Protein AF-A0A4Q9LR71-F1 (afdb_monomer_lite)

Radius of gyration: 18.8 Å; chains: 1; bounding box: 62×30×50 Å

Sequence (179 aa):
MVLHNSDIDNTVCHMDETYDANFGEWIRNEENARIVGCNLKKYINEYQIADFVVVLKWIVKDWTLRSIIVLVKKMIVDDLYRSSKTEYKRRIQLIKELICTWNPIFICEFILSVTKNFTVSEKVKFITHLLSSIEKQKSTDIIYHLIDKLDPKVKNMIRRTLVDRTNNTKRNKEGCRAL

Organism: NCBI:txid1176355

Foldseek 3Di:
DQDALVNVVVVQVVVCVVPVHDVLCQLLDLVCLQVNLLVLLVCLPPDDLRNVLNVLCSSCPVHDLVSNLNSLLNNAQVCLVVDDPVSNLSSLVSVLSNCLPPQLLSVLVSLCSSCVPPDLVRSLVSLCSNLVPRPPVSNVSNCVNNLVVDDPSSNVSNVVVVVVVVVVVVVVVVVVVPD

pLDDT: mean 89.74, std 13.37, range [37.66, 98.62]

Secondary structure (DSSP, 8-state):
----HHHHHHHHHHHHHHHT--HHHHHT-GGGHHHHHHHHGGGTTTS-HHHHHHHHHHHTTT--HHHHHHHHIIIIITTGGGS-HHHHHHHHHHHHHHHTTS-HHHHHHHHHHHTTT--HHHHHHHHHHHTTTS-HHHHHHHHHHHHTTS-HHHHHHHHHHHHHHHHHHHHHHHHTT--

Structure (mmCIF, N/CA/C/O backbone):
data_AF-A0A4Q9LR71-F1
#
_entry.id   AF-A0A4Q9LR71-F1
#
loop_
_atom_site.group_PDB
_atom_site.id
_atom_site.type_symbol
_atom_site.label_atom_id
_atom_site.label_alt_id
_atom_site.label_comp_id
_atom_site.label_asym_id
_atom_site.label_entity_id
_atom_site.label_seq_id
_atom_site.pdbx_PDB_ins_code
_atom_site.Cartn_x
_atom_site.Cartn_y
_atom_site.Cartn_z
_atom_site.occupancy
_atom_site.B_iso_or_equiv
_atom_site.auth_seq_id
_atom_site.auth_comp_id
_atom_site.auth_asym_id
_atom_site.auth_atom_id
_atom_site.pdbx_PDB_model_num
ATOM 1 N N . MET A 1 1 ? -8.583 7.293 -21.194 1.00 54.69 1 MET A N 1
ATOM 2 C CA . MET A 1 1 ? -7.740 6.159 -21.618 1.00 54.69 1 MET A CA 1
ATOM 3 C C . MET A 1 1 ? -7.449 5.351 -20.367 1.00 54.69 1 MET A C 1
ATOM 5 O O . MET A 1 1 ? -7.153 5.976 -19.360 1.00 54.69 1 MET A O 1
ATOM 9 N N . VAL A 1 2 ? -7.660 4.035 -20.378 1.00 74.56 2 VAL A N 1
ATOM 10 C CA . VAL A 1 2 ? -7.371 3.169 -19.222 1.00 74.56 2 VAL A CA 1
ATOM 11 C C . VAL A 1 2 ? -5.970 2.610 -19.432 1.00 74.56 2 VAL A C 1
ATOM 13 O O . VAL A 1 2 ? -5.719 2.054 -20.494 1.00 74.56 2 VAL A O 1
ATOM 16 N N . LEU A 1 3 ? -5.065 2.799 -18.471 1.00 86.06 3 LEU A N 1
ATOM 17 C CA . LEU A 1 3 ? -3.710 2.251 -18.546 1.00 86.06 3 LEU A CA 1
ATOM 18 C C . LEU A 1 3 ? -3.738 0.729 -18.330 1.00 86.06 3 LEU A C 1
ATOM 20 O O . LEU A 1 3 ? -4.298 0.257 -17.337 1.00 86.06 3 LEU A O 1
ATOM 24 N N . HIS A 1 4 ? -3.109 -0.033 -19.225 1.00 88.56 4 HIS A N 1
ATOM 25 C CA . HIS A 1 4 ? -2.952 -1.483 -19.112 1.00 88.56 4 HIS A CA 1
ATOM 26 C C . HIS A 1 4 ? -1.491 -1.880 -18.848 1.00 88.56 4 HIS A C 1
ATOM 28 O O . HIS A 1 4 ? -0.561 -1.142 -19.159 1.00 88.56 4 HIS A O 1
ATOM 34 N N . ASN A 1 5 ? -1.269 -3.080 -18.295 1.00 89.06 5 ASN A N 1
ATOM 35 C CA . ASN A 1 5 ? 0.087 -3.583 -18.025 1.00 89.06 5 ASN A CA 1
ATOM 36 C C . ASN A 1 5 ? 0.950 -3.666 -19.294 1.00 89.06 5 ASN A C 1
ATOM 38 O O . ASN A 1 5 ? 2.131 -3.356 -19.229 1.00 89.06 5 ASN A O 1
ATOM 42 N N . SER A 1 6 ? 0.353 -4.019 -20.439 1.00 90.44 6 SER A N 1
ATOM 43 C CA . SER A 1 6 ? 1.044 -4.055 -21.734 1.00 90.44 6 SER A CA 1
ATOM 44 C C . SER A 1 6 ? 1.584 -2.691 -22.152 1.00 90.44 6 SER A C 1
ATOM 46 O O . SER A 1 6 ? 2.640 -2.615 -22.768 1.00 90.44 6 SER A O 1
ATOM 48 N N . ASP A 1 7 ? 0.881 -1.612 -21.804 1.00 93.44 7 ASP A N 1
ATOM 49 C CA . ASP A 1 7 ? 1.317 -0.252 -22.125 1.00 93.44 7 ASP A CA 1
ATOM 50 C C . ASP A 1 7 ? 2.565 0.108 -21.309 1.00 93.44 7 ASP A C 1
ATOM 52 O O . ASP A 1 7 ? 3.492 0.737 -21.821 1.00 93.44 7 ASP A O 1
ATOM 56 N N . ILE A 1 8 ? 2.605 -0.339 -20.047 1.00 94.62 8 ILE A N 1
ATOM 57 C CA . ILE A 1 8 ? 3.759 -0.171 -19.159 1.00 94.62 8 ILE A CA 1
ATOM 58 C C . ILE A 1 8 ? 4.938 -0.998 -19.677 1.00 94.62 8 ILE A C 1
ATOM 60 O O . ILE A 1 8 ? 6.017 -0.438 -19.839 1.00 94.62 8 ILE A O 1
ATOM 64 N N . ASP A 1 9 ? 4.726 -2.283 -19.982 1.00 93.31 9 ASP A N 1
ATOM 65 C CA . ASP A 1 9 ? 5.769 -3.173 -20.510 1.00 93.31 9 ASP A CA 1
ATOM 66 C C . ASP A 1 9 ? 6.384 -2.596 -21.793 1.00 93.31 9 ASP A C 1
ATOM 68 O O . ASP A 1 9 ? 7.596 -2.413 -21.859 1.00 93.31 9 ASP A O 1
ATOM 72 N N . ASN A 1 10 ? 5.559 -2.204 -22.770 1.00 95.50 10 ASN A N 1
ATOM 73 C CA . ASN A 1 10 ? 6.038 -1.625 -24.028 1.00 95.50 10 ASN A CA 1
ATOM 74 C C . ASN A 1 10 ? 6.840 -0.333 -23.809 1.00 95.50 10 ASN A C 1
ATOM 76 O O . ASN A 1 10 ? 7.872 -0.128 -24.444 1.00 95.50 10 ASN A O 1
ATOM 80 N N . THR A 1 11 ? 6.379 0.537 -22.904 1.00 95.75 11 THR A N 1
ATOM 81 C CA . THR A 1 11 ? 7.072 1.797 -22.594 1.00 95.75 11 THR A CA 1
ATOM 82 C C . THR A 1 11 ? 8.422 1.536 -21.933 1.00 95.75 11 THR A C 1
ATOM 84 O O . THR A 1 11 ? 9.419 2.148 -22.307 1.00 95.75 11 THR A O 1
ATOM 87 N N . VAL A 1 12 ? 8.467 0.619 -20.965 1.00 94.88 12 VAL A N 1
ATOM 88 C CA . VAL A 1 12 ? 9.694 0.266 -20.245 1.00 94.88 12 VAL A CA 1
ATOM 89 C C . VAL A 1 12 ? 10.693 -0.414 -21.179 1.00 94.88 12 VAL A C 1
ATOM 91 O O . VAL A 1 12 ? 11.847 -0.004 -21.196 1.00 94.88 12 VAL A O 1
ATOM 94 N N . CYS A 1 13 ? 10.254 -1.364 -22.012 1.00 95.19 13 CYS A N 1
ATOM 95 C CA . CYS A 1 13 ? 11.111 -1.991 -23.021 1.00 95.19 13 CYS A CA 1
ATOM 96 C C . CYS A 1 13 ? 11.697 -0.955 -23.985 1.00 95.19 13 CYS A C 1
ATOM 98 O O . CYS A 1 13 ? 12.897 -0.958 -24.233 1.00 95.19 13 CYS A O 1
ATOM 100 N N . HIS A 1 14 ? 10.879 -0.015 -24.464 1.00 96.94 14 HIS A N 1
ATOM 101 C CA . HIS A 1 14 ? 11.365 1.049 -25.338 1.00 96.94 14 HIS A CA 1
ATOM 102 C C . HIS A 1 14 ? 12.403 1.953 -24.649 1.00 96.94 14 HIS A C 1
ATOM 104 O O . HIS A 1 14 ? 13.375 2.370 -25.280 1.00 96.94 14 HIS A O 1
ATOM 110 N N . MET A 1 15 ? 12.225 2.257 -23.358 1.00 96.38 15 MET A N 1
ATOM 111 C CA . MET A 1 15 ? 13.214 3.011 -22.579 1.00 96.38 15 MET A CA 1
ATOM 112 C C . MET A 1 15 ? 14.519 2.229 -22.400 1.00 96.38 15 MET A C 1
ATOM 114 O O . MET A 1 15 ? 15.590 2.804 -22.582 1.00 96.38 15 MET A O 1
ATOM 118 N N . ASP A 1 16 ? 14.428 0.944 -22.065 1.00 96.88 16 ASP A N 1
ATOM 119 C CA . ASP A 1 16 ? 15.583 0.061 -21.890 1.00 96.88 16 ASP A CA 1
ATOM 120 C C . ASP A 1 16 ? 16.408 -0.022 -23.186 1.00 96.88 16 ASP A C 1
ATOM 122 O O . ASP A 1 16 ? 17.618 0.196 -23.157 1.00 96.88 16 ASP A O 1
ATOM 126 N N . GLU A 1 17 ? 15.752 -0.193 -24.340 1.00 96.62 17 GLU A N 1
ATOM 127 C CA . GLU A 1 17 ? 16.395 -0.195 -25.663 1.00 96.62 17 GLU A CA 1
ATOM 128 C C . GLU A 1 17 ? 17.017 1.160 -26.031 1.00 96.62 17 GLU A C 1
ATOM 130 O O . GLU A 1 17 ? 18.128 1.221 -26.554 1.00 96.62 17 GLU A O 1
ATOM 135 N N . THR A 1 18 ? 16.308 2.261 -25.767 1.00 97.50 18 THR A N 1
ATOM 136 C CA . THR A 1 18 ? 16.754 3.610 -26.155 1.00 97.50 18 THR A CA 1
ATOM 137 C C . THR A 1 18 ? 17.995 4.050 -25.382 1.00 97.50 18 THR A C 1
ATOM 139 O O . THR A 1 18 ? 18.835 4.776 -25.918 1.00 97.50 18 THR A O 1
ATOM 142 N N . TYR A 1 19 ? 18.100 3.646 -24.117 1.00 95.62 19 TYR A N 1
ATOM 143 C CA . TYR A 1 19 ? 19.162 4.088 -23.215 1.00 95.62 19 TYR A CA 1
ATOM 144 C C . TYR A 1 19 ? 20.207 3.008 -22.912 1.00 95.62 19 TYR A C 1
ATOM 146 O O . TYR A 1 19 ? 21.093 3.281 -22.103 1.00 95.62 19 TYR A O 1
ATOM 154 N N . ASP A 1 20 ? 20.115 1.832 -23.543 1.00 95.19 20 ASP A N 1
ATOM 155 C CA . ASP A 1 20 ? 20.965 0.662 -23.266 1.00 95.19 20 ASP A CA 1
ATOM 156 C C . ASP A 1 20 ? 21.045 0.373 -21.755 1.00 95.19 20 ASP A C 1
ATOM 158 O O . ASP A 1 20 ? 22.105 0.369 -21.123 1.00 95.19 20 ASP A O 1
ATOM 162 N N . ALA A 1 21 ? 19.867 0.249 -21.141 1.00 95.69 21 ALA A N 1
ATOM 163 C CA . ALA A 1 21 ? 19.685 0.162 -19.697 1.00 95.69 21 ALA A CA 1
ATOM 164 C C . ALA A 1 21 ? 18.706 -0.960 -19.317 1.00 95.69 21 ALA A C 1
ATOM 166 O O . ALA A 1 21 ? 18.043 -1.538 -20.166 1.00 95.69 21 ALA A O 1
ATOM 167 N N . ASN A 1 22 ? 18.600 -1.243 -18.014 1.00 94.81 22 ASN A N 1
ATOM 168 C CA . ASN A 1 22 ? 17.707 -2.269 -17.457 1.00 94.81 22 ASN A CA 1
ATOM 169 C C . ASN A 1 22 ? 16.749 -1.664 -16.414 1.00 94.81 22 ASN A C 1
ATOM 171 O O . ASN A 1 22 ? 16.671 -2.132 -15.273 1.00 94.81 22 ASN A O 1
ATOM 175 N N . PHE A 1 23 ? 16.054 -0.573 -16.749 1.00 94.62 23 PHE A N 1
ATOM 176 C CA . PHE A 1 23 ? 15.116 0.097 -15.846 1.00 94.62 23 PHE A CA 1
ATOM 177 C C . PHE A 1 23 ? 13.984 -0.831 -15.410 1.00 94.62 23 PHE A C 1
ATOM 179 O O . PHE A 1 23 ? 13.603 -0.794 -14.236 1.00 94.62 23 PHE A O 1
ATOM 186 N N . GLY A 1 24 ? 13.459 -1.664 -16.315 1.00 93.88 24 GLY A N 1
ATOM 187 C CA . GLY A 1 24 ? 12.368 -2.584 -15.999 1.00 93.88 24 GLY A CA 1
ATOM 188 C C . GLY A 1 24 ? 12.735 -3.583 -14.909 1.00 93.88 24 GLY A C 1
ATOM 189 O O . GLY A 1 24 ? 12.030 -3.699 -13.903 1.00 93.88 24 GLY A O 1
ATOM 190 N N . GLU A 1 25 ? 13.875 -4.251 -15.072 1.00 94.94 25 GLU A N 1
ATOM 191 C CA . GLU A 1 25 ? 14.415 -5.176 -14.075 1.00 94.94 25 GLU A CA 1
ATOM 192 C C . GLU A 1 25 ? 14.769 -4.445 -12.776 1.00 94.94 25 GLU A C 1
ATOM 194 O O 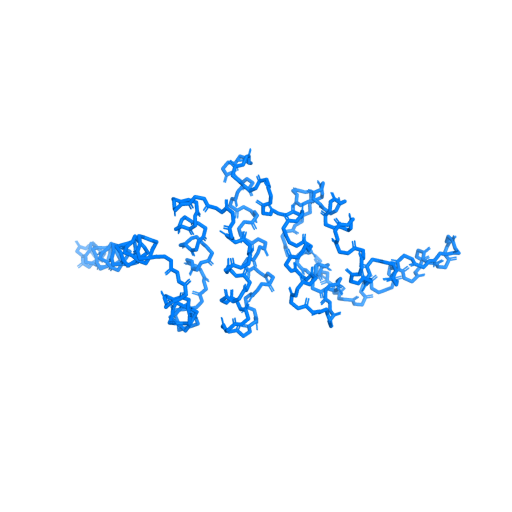. GLU A 1 25 ? 14.414 -4.891 -11.683 1.00 94.94 25 GLU A O 1
ATOM 199 N N . TRP A 1 26 ? 15.398 -3.272 -12.881 1.00 96.69 26 TRP A N 1
ATOM 200 C CA . TRP A 1 26 ? 15.832 -2.509 -11.717 1.00 96.69 26 TRP A CA 1
ATOM 201 C C . TRP A 1 26 ? 14.659 -2.030 -10.850 1.00 96.69 26 TRP A C 1
ATOM 203 O O . TRP A 1 26 ? 14.705 -2.173 -9.625 1.00 96.69 26 TRP A O 1
ATOM 213 N N . ILE A 1 27 ? 13.592 -1.494 -11.456 1.00 96.69 27 ILE A N 1
ATOM 214 C CA . ILE A 1 27 ? 12.396 -1.023 -10.735 1.00 96.69 27 ILE A CA 1
ATOM 215 C C . ILE A 1 27 ? 11.636 -2.195 -10.103 1.00 96.69 27 ILE A C 1
ATOM 217 O O . ILE A 1 27 ? 11.061 -2.036 -9.023 1.00 96.69 27 ILE A O 1
ATOM 221 N N . ARG A 1 28 ? 11.640 -3.366 -10.753 1.00 96.62 28 ARG A N 1
ATOM 222 C CA . ARG A 1 28 ? 10.962 -4.582 -10.279 1.00 96.62 28 ARG A CA 1
ATOM 223 C C . ARG A 1 28 ? 11.828 -5.465 -9.377 1.00 96.62 28 ARG A C 1
ATOM 225 O O . ARG A 1 28 ? 11.355 -6.510 -8.938 1.00 96.62 28 ARG A O 1
ATOM 232 N N . ASN A 1 29 ? 13.042 -5.048 -9.032 1.00 97.69 29 ASN A N 1
ATOM 233 C CA . ASN A 1 29 ? 13.862 -5.738 -8.044 1.00 97.69 29 ASN A CA 1
ATOM 234 C C . ASN A 1 29 ? 13.437 -5.346 -6.612 1.00 97.69 29 ASN A C 1
ATOM 236 O O . ASN A 1 29 ? 13.493 -4.177 -6.220 1.00 97.69 29 ASN A O 1
ATOM 240 N N . GLU A 1 30 ? 13.042 -6.338 -5.808 1.00 98.19 30 GLU A N 1
ATOM 241 C CA . GLU A 1 30 ? 12.622 -6.162 -4.411 1.00 98.19 30 GLU A CA 1
ATOM 242 C C . GLU A 1 30 ? 13.677 -5.483 -3.523 1.00 98.19 30 GLU A C 1
ATOM 244 O O . GLU A 1 30 ? 13.324 -4.729 -2.611 1.00 98.19 30 GLU A O 1
ATOM 249 N N . GLU A 1 31 ? 14.968 -5.691 -3.791 1.00 98.00 31 GLU A N 1
ATOM 250 C CA . GLU A 1 31 ? 16.063 -5.058 -3.045 1.00 98.00 31 GLU A CA 1
ATOM 251 C C . GLU A 1 31 ? 16.034 -3.529 -3.189 1.00 98.00 31 GLU A C 1
ATOM 253 O O . GLU A 1 31 ? 16.383 -2.788 -2.262 1.00 98.00 31 GLU A O 1
ATOM 258 N N . ASN A 1 32 ? 15.499 -3.042 -4.312 1.00 98.25 32 ASN 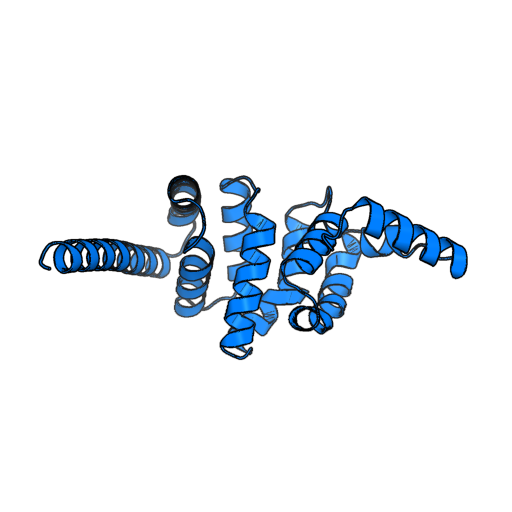A N 1
ATOM 259 C CA . ASN A 1 32 ? 15.361 -1.623 -4.611 1.00 98.25 32 ASN A CA 1
ATOM 260 C C . ASN A 1 32 ? 14.073 -1.005 -4.049 1.00 98.25 32 ASN A C 1
ATOM 262 O O . ASN A 1 32 ? 13.909 0.217 -4.125 1.00 98.25 32 ASN A O 1
ATOM 266 N N . ALA A 1 33 ? 13.180 -1.783 -3.418 1.00 98.38 33 ALA A N 1
ATOM 267 C CA . ALA A 1 33 ? 11.862 -1.333 -2.950 1.00 98.38 33 ALA A CA 1
ATOM 268 C C . ALA A 1 33 ? 11.906 -0.029 -2.136 1.00 98.38 33 ALA A C 1
ATOM 270 O O . ALA A 1 33 ? 11.043 0.842 -2.272 1.00 98.38 33 ALA A O 1
ATOM 271 N N . ARG A 1 34 ? 12.935 0.143 -1.295 1.00 98.12 34 ARG A N 1
ATOM 272 C CA . ARG A 1 34 ? 13.122 1.371 -0.508 1.00 98.12 34 ARG A CA 1
ATOM 273 C C . ARG A 1 34 ? 13.403 2.587 -1.392 1.00 98.12 34 ARG A C 1
ATOM 275 O O . ARG A 1 34 ? 12.809 3.639 -1.161 1.00 98.12 34 ARG A O 1
ATOM 282 N N . ILE A 1 35 ? 14.322 2.460 -2.348 1.00 98.12 35 ILE A N 1
ATOM 283 C CA . ILE A 1 35 ? 14.745 3.554 -3.233 1.00 98.12 35 ILE A CA 1
ATOM 284 C C . ILE A 1 35 ? 13.603 3.906 -4.187 1.00 98.12 35 ILE A C 1
ATOM 286 O O . ILE A 1 35 ? 13.234 5.077 -4.296 1.00 98.12 35 ILE A O 1
ATOM 290 N N . VAL A 1 36 ? 12.982 2.888 -4.790 1.00 98.06 36 VAL A N 1
ATOM 291 C CA . VAL A 1 36 ? 11.799 3.035 -5.645 1.00 98.06 36 VAL A CA 1
ATOM 292 C C . VAL A 1 36 ? 10.690 3.768 -4.887 1.00 98.06 36 VAL A C 1
ATOM 294 O O . VAL A 1 36 ? 10.179 4.774 -5.373 1.00 98.06 36 VAL A O 1
ATOM 297 N N . GLY A 1 37 ? 10.385 3.364 -3.649 1.00 98.00 37 GLY A N 1
ATOM 298 C CA . GLY A 1 37 ? 9.356 4.016 -2.833 1.00 98.00 37 GLY A CA 1
ATOM 299 C C . GLY A 1 37 ? 9.645 5.491 -2.543 1.00 98.00 37 GLY A C 1
ATOM 300 O O . GLY A 1 37 ? 8.745 6.327 -2.645 1.00 98.00 37 GLY A O 1
ATOM 301 N N . CYS A 1 38 ? 10.898 5.837 -2.231 1.00 97.56 38 CYS A N 1
ATOM 302 C CA . CYS A 1 38 ? 11.313 7.228 -2.026 1.00 97.56 38 CYS A CA 1
ATOM 303 C C . CYS A 1 38 ? 11.149 8.086 -3.291 1.00 97.56 38 CYS A C 1
ATOM 305 O O . CYS A 1 38 ? 10.752 9.248 -3.189 1.00 97.56 38 CYS A O 1
ATOM 307 N N . ASN A 1 39 ? 11.446 7.531 -4.468 1.00 96.62 39 ASN A N 1
ATOM 308 C CA . ASN A 1 39 ? 11.312 8.246 -5.736 1.00 96.62 39 ASN A CA 1
ATOM 309 C C . ASN A 1 39 ? 9.844 8.385 -6.158 1.00 96.62 39 ASN A C 1
ATOM 311 O O . ASN A 1 39 ? 9.404 9.495 -6.458 1.00 96.62 39 ASN A O 1
ATOM 315 N N . LEU A 1 40 ? 9.059 7.305 -6.076 1.00 96.88 40 LEU A N 1
ATOM 316 C CA . LEU A 1 40 ? 7.632 7.304 -6.417 1.00 96.88 40 LEU A CA 1
ATOM 317 C C . LEU A 1 40 ? 6.803 8.260 -5.557 1.00 96.88 40 LEU A C 1
ATOM 319 O O . LEU A 1 40 ? 5.802 8.802 -6.025 1.00 96.88 40 LEU A O 1
ATOM 323 N N . LYS A 1 41 ? 7.230 8.513 -4.314 1.00 95.50 41 LYS A N 1
ATOM 324 C CA . LYS A 1 41 ? 6.567 9.447 -3.395 1.00 95.50 41 LYS A CA 1
ATOM 325 C C . LYS A 1 41 ? 6.291 10.820 -4.018 1.00 95.50 41 LYS A C 1
ATOM 327 O O . LYS A 1 41 ? 5.256 11.412 -3.715 1.00 95.50 41 LYS A O 1
ATOM 332 N N . LYS A 1 42 ? 7.201 11.321 -4.860 1.00 94.56 42 LYS A N 1
ATOM 333 C CA . LYS A 1 42 ? 7.095 12.645 -5.497 1.00 94.56 42 LYS A CA 1
ATOM 334 C C . LYS A 1 42 ? 5.871 12.729 -6.418 1.00 94.56 42 LYS A C 1
ATOM 336 O O . LYS A 1 42 ? 5.185 13.738 -6.431 1.00 94.56 42 LYS A O 1
ATOM 341 N N . TYR A 1 43 ? 5.528 11.613 -7.053 1.00 94.44 43 TYR A N 1
ATOM 342 C CA . TYR A 1 43 ? 4.526 11.526 -8.111 1.00 94.44 43 TYR A CA 1
ATOM 343 C C . TYR A 1 43 ? 3.118 11.144 -7.626 1.00 94.44 43 TYR A C 1
ATOM 345 O O . TYR A 1 43 ? 2.153 11.233 -8.381 1.00 94.44 43 TYR A O 1
ATOM 353 N N . ILE A 1 44 ? 2.952 10.746 -6.358 1.00 92.38 44 ILE A N 1
ATOM 354 C CA . ILE A 1 44 ? 1.669 10.278 -5.786 1.00 92.38 44 ILE A CA 1
ATOM 355 C C . ILE A 1 44 ? 0.501 11.234 -6.067 1.00 92.38 44 ILE A C 1
ATOM 357 O O . ILE A 1 44 ? -0.645 10.804 -6.250 1.00 92.38 44 ILE A O 1
ATOM 361 N N . ASN A 1 45 ? 0.779 12.536 -6.034 1.00 90.69 45 ASN A N 1
ATOM 362 C CA . ASN A 1 45 ? -0.215 13.591 -6.190 1.00 90.69 45 ASN A CA 1
ATOM 363 C C . ASN A 1 45 ? -0.353 14.088 -7.638 1.00 90.69 45 ASN A C 1
ATOM 365 O O . ASN A 1 45 ? -1.298 14.818 -7.914 1.00 90.69 45 ASN A O 1
ATOM 369 N N . GLU A 1 46 ? 0.550 13.692 -8.535 1.00 92.94 46 GLU A N 1
ATOM 370 C CA . GLU A 1 46 ? 0.633 14.214 -9.906 1.00 92.94 46 GLU A CA 1
ATOM 371 C C . GLU A 1 46 ? -0.224 13.411 -10.894 1.00 92.94 46 GLU A C 1
ATOM 373 O O . GLU A 1 46 ? -0.770 13.970 -11.840 1.00 92.94 46 GLU A O 1
ATOM 378 N N . TYR A 1 47 ? -0.401 12.111 -10.648 1.00 93.19 47 TYR A N 1
ATOM 379 C CA . TYR A 1 47 ? -1.113 11.204 -11.556 1.00 93.19 47 TYR A CA 1
ATOM 380 C C . TYR A 1 47 ? -2.534 10.892 -11.084 1.00 93.19 47 TYR A C 1
ATOM 382 O O . TYR A 1 47 ? -2.916 11.200 -9.956 1.00 93.19 47 TYR A O 1
ATOM 390 N N . GLN A 1 48 ? -3.360 10.246 -11.906 1.00 94.56 48 GLN A N 1
ATOM 391 C CA . GLN A 1 48 ? -4.644 9.724 -11.430 1.00 94.56 48 GLN A CA 1
ATOM 392 C C . GLN A 1 48 ? -4.433 8.504 -10.521 1.00 94.56 48 GLN A C 1
ATOM 394 O O . GLN A 1 48 ? -3.481 7.747 -10.685 1.00 94.56 48 GLN A O 1
ATOM 399 N N . ILE A 1 49 ? -5.320 8.312 -9.534 1.00 94.31 49 ILE A N 1
ATOM 400 C CA . ILE A 1 49 ? -5.209 7.190 -8.579 1.00 94.31 49 ILE A CA 1
ATOM 401 C C . ILE A 1 49 ? -5.246 5.850 -9.319 1.00 94.31 49 ILE A C 1
ATOM 403 O O . ILE A 1 49 ? -4.460 4.969 -8.993 1.00 94.31 49 ILE A O 1
ATOM 407 N N . ALA A 1 50 ? -6.139 5.710 -10.302 1.00 94.00 50 ALA A N 1
ATOM 408 C CA . ALA A 1 50 ? -6.308 4.475 -11.061 1.00 94.00 50 ALA A CA 1
ATOM 409 C C . ALA A 1 50 ? -5.012 4.075 -11.784 1.00 94.00 50 ALA A C 1
ATOM 411 O O . ALA A 1 50 ? -4.505 2.983 -11.542 1.00 94.00 50 ALA A O 1
ATOM 412 N N . ASP A 1 51 ? -4.430 4.986 -12.567 1.00 94.75 51 ASP A N 1
ATOM 413 C CA . ASP A 1 51 ? -3.186 4.733 -13.306 1.00 94.75 51 ASP A CA 1
ATOM 414 C C . ASP A 1 51 ? -2.025 4.424 -12.359 1.00 94.75 51 ASP A C 1
ATOM 416 O O . ASP A 1 51 ? -1.295 3.452 -12.549 1.00 94.75 51 ASP A O 1
ATOM 420 N N . PHE A 1 52 ? -1.900 5.191 -11.270 1.00 95.88 52 PHE A N 1
ATOM 421 C CA . PHE A 1 52 ? -0.851 4.962 -10.279 1.00 95.88 52 PHE A CA 1
ATOM 422 C C . PHE A 1 52 ? -0.981 3.579 -9.626 1.00 95.88 52 PHE A C 1
ATOM 424 O O . PHE A 1 52 ? 0.019 2.915 -9.376 1.00 95.88 52 PHE A O 1
ATOM 431 N N . VAL A 1 53 ? -2.205 3.107 -9.368 1.00 95.75 53 VAL A N 1
ATOM 432 C CA . VAL A 1 53 ? -2.447 1.762 -8.824 1.00 95.75 53 VAL A CA 1
ATOM 433 C C . VAL A 1 53 ? -2.077 0.676 -9.828 1.00 95.75 53 VAL A C 1
ATOM 435 O O . VAL A 1 53 ? -1.524 -0.340 -9.409 1.00 95.75 53 VAL A O 1
ATOM 438 N N . VAL A 1 54 ? -2.353 0.867 -11.122 1.00 95.75 54 VAL A N 1
ATOM 439 C CA . VAL A 1 54 ? -1.933 -0.078 -12.171 1.00 95.75 54 VAL A CA 1
ATOM 440 C C . VAL A 1 54 ? -0.408 -0.175 -12.202 1.00 95.75 54 VAL A C 1
ATOM 442 O O . VAL A 1 54 ? 0.123 -1.279 -12.100 1.00 95.75 54 VAL A O 1
ATOM 445 N N . VAL A 1 55 ? 0.295 0.963 -12.204 1.00 96.06 55 VAL A N 1
ATOM 446 C CA . VAL A 1 55 ? 1.765 1.000 -12.133 1.00 96.06 55 VAL A CA 1
ATOM 447 C C . VAL A 1 55 ? 2.277 0.315 -10.869 1.00 96.06 55 VAL A C 1
ATOM 449 O O . VAL A 1 55 ? 3.159 -0.533 -10.947 1.00 96.06 55 VAL A O 1
ATOM 452 N N . LEU A 1 56 ? 1.702 0.600 -9.697 1.00 97.00 56 LEU A N 1
ATOM 453 C CA . LEU A 1 56 ? 2.116 -0.065 -8.460 1.00 97.00 56 LEU A CA 1
ATOM 454 C C . LEU A 1 56 ? 1.920 -1.579 -8.516 1.00 97.00 56 LEU A C 1
ATOM 456 O O . LEU A 1 56 ? 2.804 -2.307 -8.075 1.00 97.00 56 LEU A O 1
ATOM 460 N N . LYS A 1 57 ? 0.788 -2.051 -9.051 1.00 96.25 57 LYS A N 1
ATOM 461 C CA . LYS A 1 57 ? 0.510 -3.484 -9.222 1.00 96.25 57 LYS A CA 1
ATOM 462 C C . LYS A 1 57 ? 1.476 -4.136 -10.207 1.00 96.25 57 LYS A C 1
ATOM 464 O O . LYS A 1 57 ? 1.845 -5.284 -9.986 1.00 96.25 57 LYS A O 1
ATOM 469 N N . TRP A 1 58 ? 1.896 -3.415 -11.244 1.00 96.75 58 TRP A N 1
ATOM 470 C CA . TRP A 1 58 ? 2.926 -3.866 -12.175 1.00 96.75 58 TRP A CA 1
ATOM 471 C C . TRP A 1 58 ? 4.298 -3.982 -11.493 1.00 96.75 58 TRP A C 1
ATOM 473 O O . TRP A 1 58 ? 4.927 -5.036 -11.574 1.00 96.75 58 TRP A O 1
ATOM 483 N N . ILE A 1 59 ? 4.716 -2.956 -10.737 1.00 97.50 59 ILE A N 1
ATOM 484 C CA . ILE A 1 59 ? 6.001 -2.942 -10.013 1.00 97.50 59 ILE A CA 1
ATOM 485 C C . ILE A 1 59 ? 6.087 -4.121 -9.045 1.00 97.50 59 ILE A C 1
ATOM 487 O O . ILE A 1 59 ? 7.057 -4.871 -9.068 1.00 97.50 59 ILE A O 1
ATOM 491 N N . VAL A 1 60 ? 5.061 -4.291 -8.207 1.00 97.25 60 VAL A N 1
ATOM 492 C CA . VAL A 1 60 ? 5.069 -5.286 -7.124 1.00 97.25 60 VAL A CA 1
ATOM 493 C C . VAL A 1 60 ? 4.587 -6.669 -7.549 1.00 97.25 60 VAL A C 1
ATOM 495 O O . VAL A 1 60 ? 4.326 -7.522 -6.697 1.00 97.25 60 VAL A O 1
ATOM 498 N N . LYS A 1 61 ? 4.398 -6.897 -8.850 1.00 95.06 61 LYS A N 1
ATOM 499 C CA . LYS A 1 61 ? 3.963 -8.197 -9.351 1.00 95.06 61 LYS A CA 1
ATOM 500 C C . LYS A 1 61 ? 4.996 -9.254 -8.951 1.00 95.06 61 LYS A C 1
ATOM 502 O O . LYS A 1 61 ? 6.178 -9.097 -9.243 1.00 95.06 61 LYS A O 1
ATOM 507 N N . ASP A 1 62 ? 4.507 -10.305 -8.293 1.00 95.69 62 ASP A N 1
ATOM 508 C CA . ASP A 1 62 ? 5.277 -11.428 -7.741 1.00 95.69 62 ASP A CA 1
ATOM 509 C C . ASP A 1 62 ? 6.197 -11.072 -6.557 1.00 95.69 62 ASP A C 1
ATOM 511 O O . ASP A 1 62 ? 6.950 -11.922 -6.088 1.00 95.69 62 ASP A O 1
ATOM 515 N N . TRP A 1 63 ? 6.092 -9.853 -6.011 1.00 97.94 63 TRP A N 1
ATOM 516 C CA . TRP A 1 63 ? 6.880 -9.455 -4.846 1.00 97.94 63 TRP A CA 1
ATOM 517 C C . TRP A 1 63 ? 6.407 -10.109 -3.548 1.00 97.94 63 TRP A C 1
ATOM 519 O O . TRP A 1 63 ? 5.210 -10.298 -3.303 1.00 97.94 63 TRP A O 1
ATOM 529 N N . THR A 1 64 ? 7.345 -10.330 -2.628 1.00 98.12 64 THR A N 1
ATOM 530 C CA . THR A 1 64 ? 7.015 -10.691 -1.250 1.00 98.12 64 THR A CA 1
ATOM 531 C C . THR A 1 64 ? 6.259 -9.566 -0.538 1.00 98.12 64 THR A C 1
ATOM 533 O O . THR A 1 64 ? 6.540 -8.373 -0.697 1.00 98.12 64 THR A O 1
ATOM 536 N N . LEU A 1 65 ? 5.344 -9.935 0.366 1.00 97.94 65 LEU A N 1
ATOM 537 C CA . LEU A 1 65 ? 4.620 -8.965 1.197 1.00 97.94 65 LEU A CA 1
ATOM 538 C C . LEU A 1 65 ? 5.572 -8.032 1.968 1.00 97.94 65 LEU A C 1
ATOM 540 O O . LEU A 1 65 ? 5.274 -6.851 2.150 1.00 97.94 65 LEU A O 1
ATOM 544 N N . ARG A 1 66 ? 6.734 -8.546 2.396 1.00 98.06 66 ARG A N 1
ATOM 545 C CA . ARG A 1 66 ? 7.768 -7.774 3.096 1.00 98.06 66 ARG A CA 1
ATOM 546 C C . ARG A 1 66 ? 8.244 -6.590 2.254 1.00 98.06 66 ARG A C 1
ATOM 548 O O . ARG A 1 66 ? 8.287 -5.472 2.768 1.00 98.06 66 ARG A O 1
ATOM 555 N N . SER A 1 67 ? 8.563 -6.815 0.986 1.00 98.62 67 SER A N 1
ATOM 556 C CA . SER A 1 67 ? 9.062 -5.767 0.091 1.00 98.62 67 SER A CA 1
ATOM 557 C C . SER A 1 67 ? 7.966 -4.783 -0.296 1.00 98.62 67 SER A C 1
ATOM 559 O O . SER A 1 67 ? 8.203 -3.573 -0.304 1.00 98.62 67 SER A O 1
ATOM 561 N N . ILE A 1 68 ? 6.725 -5.255 -0.460 1.00 98.56 68 ILE A N 1
ATOM 562 C CA . ILE A 1 68 ? 5.571 -4.367 -0.662 1.00 98.56 68 ILE A CA 1
ATOM 563 C C . ILE A 1 68 ? 5.357 -3.451 0.552 1.00 98.56 68 ILE A C 1
ATOM 565 O O . ILE A 1 68 ? 5.123 -2.252 0.396 1.00 98.56 68 ILE A O 1
ATOM 569 N N . ILE A 1 69 ? 5.489 -3.975 1.776 1.00 98.50 69 ILE A N 1
ATOM 570 C CA . ILE A 1 69 ? 5.438 -3.164 3.002 1.00 98.50 69 ILE A CA 1
ATOM 571 C C . ILE A 1 69 ? 6.541 -2.099 2.987 1.00 98.50 69 ILE A C 1
ATOM 573 O O . ILE A 1 69 ? 6.262 -0.944 3.309 1.00 98.50 69 ILE A O 1
ATOM 577 N N . VAL A 1 70 ? 7.779 -2.449 2.620 1.00 98.56 70 VAL A N 1
ATOM 578 C CA . VAL A 1 70 ? 8.894 -1.485 2.545 1.00 98.56 70 VAL A CA 1
ATOM 579 C C . VAL A 1 70 ? 8.589 -0.373 1.541 1.00 98.56 70 VAL A C 1
ATOM 581 O O . VAL A 1 70 ? 8.698 0.805 1.899 1.00 98.56 70 VAL A O 1
ATOM 584 N N . LEU A 1 71 ? 8.150 -0.740 0.335 1.00 98.62 71 LEU A N 1
ATOM 585 C CA . LEU A 1 71 ? 7.771 0.193 -0.723 1.00 98.62 71 LEU A CA 1
ATOM 586 C C . LEU A 1 71 ? 6.684 1.158 -0.239 1.00 98.62 71 LEU A C 1
ATOM 588 O O . LEU A 1 71 ? 6.879 2.374 -0.235 1.00 98.62 71 LEU A O 1
ATOM 592 N N . VAL A 1 72 ? 5.553 0.623 0.234 1.00 98.19 72 VAL A N 1
ATOM 593 C CA . VAL A 1 72 ? 4.403 1.433 0.656 1.00 98.19 72 VAL A CA 1
ATOM 594 C C . VAL A 1 72 ? 4.746 2.299 1.866 1.00 98.19 72 VAL A C 1
ATOM 596 O O . VAL A 1 72 ? 4.268 3.433 1.955 1.00 98.19 72 VAL A O 1
ATOM 599 N N . LYS A 1 73 ? 5.610 1.830 2.777 1.00 97.94 73 LYS A N 1
ATOM 600 C CA . LYS A 1 73 ? 6.050 2.653 3.908 1.00 97.94 73 LYS A CA 1
ATOM 601 C C . LYS A 1 73 ? 6.798 3.894 3.454 1.00 97.94 73 LYS A C 1
ATOM 603 O O . LYS A 1 73 ? 6.430 4.998 3.850 1.00 97.94 73 LYS A O 1
ATOM 608 N N . LYS A 1 74 ? 7.790 3.710 2.584 1.00 97.75 74 LYS A N 1
ATOM 609 C CA . LYS A 1 74 ? 8.632 4.801 2.078 1.00 97.75 74 LYS A CA 1
ATOM 610 C C . LYS A 1 74 ? 7.880 5.749 1.160 1.00 97.75 74 LYS A C 1
ATOM 612 O O . LYS A 1 74 ? 8.116 6.952 1.190 1.00 97.75 74 LYS A O 1
ATOM 617 N N . MET A 1 75 ? 6.954 5.202 0.388 1.00 97.31 75 MET A N 1
ATOM 618 C CA . MET A 1 75 ? 6.153 5.960 -0.556 1.00 97.31 75 MET A CA 1
ATOM 619 C C . MET A 1 75 ? 5.032 6.745 0.139 1.00 97.31 75 MET A C 1
ATOM 621 O O . MET A 1 75 ? 4.863 7.936 -0.106 1.00 97.31 75 MET A O 1
ATOM 625 N N . ILE A 1 76 ? 4.265 6.101 1.025 1.00 96.50 76 ILE A N 1
ATOM 626 C CA . ILE A 1 76 ? 3.005 6.649 1.548 1.00 96.50 76 ILE A CA 1
ATOM 627 C C . ILE A 1 76 ? 3.032 6.874 3.062 1.00 96.50 76 ILE A C 1
ATOM 629 O O . ILE A 1 76 ? 2.670 7.964 3.516 1.00 96.50 76 ILE A O 1
ATOM 633 N N . VAL A 1 77 ? 3.375 5.837 3.834 1.00 96.94 77 VAL A N 1
ATOM 634 C CA . VAL A 1 77 ? 3.045 5.742 5.271 1.00 96.94 77 VAL A CA 1
ATOM 635 C C . VAL A 1 77 ? 3.898 6.671 6.129 1.00 96.94 77 VAL A C 1
ATOM 637 O O . VAL A 1 77 ? 3.349 7.313 7.021 1.00 96.94 77 VAL A O 1
ATOM 640 N N . ASP A 1 78 ? 5.202 6.770 5.852 1.00 95.38 78 ASP A N 1
ATOM 641 C CA . ASP A 1 78 ? 6.160 7.503 6.694 1.00 95.38 78 ASP A CA 1
ATOM 642 C C . ASP A 1 78 ? 5.782 8.993 6.864 1.00 95.38 78 ASP A C 1
ATOM 644 O O . ASP A 1 78 ? 6.028 9.576 7.918 1.00 95.38 78 ASP A O 1
ATOM 648 N N . ASP A 1 79 ? 5.105 9.590 5.875 1.00 92.81 79 ASP A N 1
ATOM 649 C CA . ASP A 1 79 ? 4.659 10.995 5.906 1.00 92.81 79 ASP A CA 1
ATOM 650 C C . ASP A 1 79 ? 3.137 11.163 5.928 1.00 92.81 79 ASP A C 1
ATOM 652 O O . ASP A 1 79 ? 2.621 12.271 5.769 1.00 92.81 79 ASP A O 1
ATOM 656 N N . LEU A 1 80 ? 2.393 10.074 6.126 1.00 95.69 80 LEU A N 1
ATOM 657 C CA . LEU A 1 80 ? 0.938 10.073 6.004 1.00 95.69 80 LEU A CA 1
ATOM 658 C C . LEU A 1 80 ? 0.279 11.129 6.906 1.00 95.69 80 LEU A C 1
ATOM 660 O O . LEU A 1 80 ? -0.588 11.872 6.449 1.00 95.69 80 LEU A O 1
ATOM 664 N N . TYR A 1 81 ? 0.710 11.234 8.164 1.00 94.75 81 TYR A N 1
ATOM 665 C CA . TYR A 1 81 ? 0.144 12.173 9.143 1.00 94.75 81 TYR A CA 1
ATOM 666 C C . TYR A 1 81 ? 0.736 13.584 9.100 1.00 94.75 81 TYR A C 1
ATOM 668 O O . TYR A 1 81 ? 0.203 14.478 9.751 1.00 94.75 81 TYR A O 1
ATOM 676 N N . ARG A 1 82 ? 1.790 13.798 8.305 1.00 92.75 82 ARG A N 1
ATOM 677 C CA . ARG A 1 82 ? 2.358 15.127 8.025 1.00 92.75 82 ARG A CA 1
ATOM 678 C C . ARG A 1 82 ? 1.729 15.785 6.794 1.00 92.75 82 ARG A C 1
ATOM 680 O O . ARG A 1 82 ? 1.952 16.965 6.556 1.00 92.75 82 ARG A O 1
ATOM 687 N N . SER A 1 83 ? 0.965 15.021 6.014 1.00 91.88 83 SER A N 1
ATOM 688 C CA . SER A 1 83 ? 0.304 15.493 4.797 1.00 91.88 83 SER A CA 1
ATOM 689 C C . SER A 1 83 ? -0.967 16.299 5.082 1.00 91.88 83 SER A C 1
ATOM 691 O O . SER A 1 83 ? -1.587 16.181 6.145 1.00 91.88 83 SER A O 1
ATOM 693 N N . SER A 1 84 ? -1.384 17.108 4.109 1.00 95.19 84 SER A N 1
ATOM 694 C CA . SER A 1 84 ? -2.661 17.821 4.172 1.00 95.19 84 SER A CA 1
ATOM 695 C C . SER A 1 84 ? -3.851 16.848 4.218 1.00 95.19 84 SER A C 1
ATOM 697 O O . SER A 1 84 ? -3.760 15.669 3.872 1.00 95.19 84 SER A O 1
ATOM 699 N N . LYS A 1 85 ? -5.033 17.330 4.623 1.00 94.62 85 LYS A N 1
ATOM 700 C CA . LYS A 1 85 ? -6.242 16.488 4.729 1.00 94.62 85 LYS A CA 1
ATOM 701 C C . LYS A 1 85 ? -6.638 15.840 3.394 1.00 94.62 85 LYS A C 1
ATOM 703 O O . LYS A 1 85 ? -7.158 14.722 3.393 1.00 94.62 85 LYS A O 1
ATOM 708 N N . THR A 1 86 ? -6.447 16.542 2.280 1.00 94.31 86 THR A N 1
ATOM 709 C CA . THR A 1 86 ? -6.740 16.057 0.922 1.00 94.31 86 THR A CA 1
ATOM 710 C C . THR A 1 86 ? -5.753 14.971 0.508 1.00 94.31 86 THR A C 1
ATOM 712 O O . THR A 1 86 ? -6.175 13.887 0.103 1.00 94.31 86 THR A O 1
ATOM 715 N N . GLU A 1 87 ? -4.457 15.206 0.709 1.00 94.81 87 GLU A N 1
ATOM 716 C CA . GLU A 1 87 ? -3.402 14.226 0.439 1.00 94.81 87 GLU A CA 1
ATOM 717 C C . GLU A 1 87 ? -3.546 12.974 1.301 1.00 94.81 87 GLU A C 1
ATOM 719 O O . GLU A 1 87 ? -3.439 11.865 0.786 1.00 94.81 87 GLU A O 1
ATOM 724 N N . TYR A 1 88 ? -3.869 13.126 2.587 1.00 95.69 88 TYR A N 1
ATOM 725 C CA . TYR A 1 88 ? -4.138 12.001 3.477 1.00 95.69 88 TYR A CA 1
ATOM 726 C C . TYR A 1 88 ? -5.242 11.098 2.913 1.00 95.69 88 TYR A C 1
ATOM 728 O O . TYR A 1 88 ? -5.071 9.883 2.820 1.00 95.69 88 TYR A O 1
ATOM 736 N N . LYS A 1 89 ? -6.378 11.680 2.498 1.00 95.06 89 LYS A N 1
ATOM 737 C CA . LYS A 1 89 ? -7.494 10.914 1.916 1.00 95.06 89 LYS A CA 1
ATOM 738 C C . LYS A 1 89 ? -7.067 10.186 0.644 1.00 95.06 89 LYS A C 1
ATOM 740 O O . LYS A 1 89 ? -7.365 9.004 0.497 1.00 95.06 89 LYS A O 1
ATOM 745 N N . ARG A 1 90 ? -6.346 10.878 -0.239 1.00 95.19 90 ARG A N 1
ATOM 746 C CA . ARG A 1 90 ? -5.825 10.322 -1.491 1.00 95.19 90 ARG A CA 1
ATOM 747 C C . ARG A 1 90 ? -4.863 9.157 -1.246 1.00 95.19 90 ARG A C 1
ATOM 749 O O . ARG A 1 90 ? -5.003 8.104 -1.857 1.00 95.19 90 ARG A O 1
ATOM 756 N N . ARG A 1 91 ? -3.933 9.313 -0.307 1.00 96.25 91 ARG A N 1
ATOM 757 C CA . ARG A 1 91 ? -2.973 8.283 0.112 1.00 96.25 91 ARG A CA 1
ATOM 758 C C . ARG A 1 91 ? -3.657 7.055 0.703 1.00 96.25 91 ARG A C 1
ATOM 760 O O . ARG A 1 91 ? -3.297 5.935 0.358 1.00 96.25 91 ARG A O 1
ATOM 767 N N . ILE A 1 92 ? -4.670 7.252 1.549 1.00 96.75 92 ILE A N 1
ATOM 768 C CA . ILE A 1 92 ? -5.498 6.145 2.041 1.00 96.75 92 ILE A CA 1
ATOM 769 C C . ILE A 1 92 ? -6.196 5.440 0.874 1.00 96.75 92 ILE A C 1
ATOM 771 O O . ILE A 1 92 ? -6.198 4.214 0.843 1.00 96.75 92 ILE A O 1
ATOM 775 N N . GLN A 1 93 ? -6.747 6.182 -0.091 1.00 96.12 93 GLN A N 1
ATOM 776 C CA . GLN A 1 93 ? -7.385 5.587 -1.266 1.00 96.12 93 GLN A CA 1
ATOM 777 C C . GLN A 1 93 ? -6.403 4.753 -2.098 1.00 96.12 93 GLN A C 1
ATOM 779 O O . GLN A 1 93 ? -6.733 3.633 -2.461 1.00 96.12 93 GLN A O 1
ATOM 784 N N . LEU A 1 94 ? -5.180 5.236 -2.326 1.00 96.38 94 LEU A N 1
ATOM 785 C CA . LEU A 1 94 ? -4.146 4.471 -3.031 1.00 96.38 94 LEU A CA 1
ATOM 786 C C . LEU A 1 94 ? -3.837 3.138 -2.342 1.00 96.38 94 LEU A C 1
ATOM 788 O O . LEU A 1 94 ? -3.797 2.103 -3.001 1.00 96.38 94 LEU A O 1
ATOM 792 N N . ILE A 1 95 ? -3.671 3.144 -1.013 1.00 97.00 95 ILE A N 1
ATOM 793 C CA . ILE A 1 95 ? -3.448 1.902 -0.259 1.00 97.00 95 ILE A CA 1
ATOM 794 C C . ILE A 1 95 ? -4.656 0.969 -0.408 1.00 97.00 95 ILE A C 1
ATOM 796 O O . ILE A 1 95 ? -4.467 -0.223 -0.625 1.00 97.00 95 ILE A O 1
ATOM 800 N N . LYS A 1 96 ? -5.888 1.490 -0.332 1.00 95.31 96 LYS A N 1
ATOM 801 C CA . LYS A 1 96 ? -7.107 0.682 -0.507 1.00 95.31 96 LYS A CA 1
ATOM 802 C C . LYS A 1 96 ? -7.141 -0.019 -1.858 1.00 95.31 96 LYS A C 1
ATOM 804 O O . LYS A 1 96 ? -7.336 -1.226 -1.892 1.00 95.31 96 LYS A O 1
ATOM 809 N N . GLU A 1 97 ? -6.945 0.723 -2.943 1.00 95.12 97 GLU A N 1
ATOM 810 C CA . GLU A 1 97 ? -7.007 0.189 -4.309 1.00 95.12 97 GLU A CA 1
ATOM 811 C C . GLU A 1 97 ? -5.873 -0.803 -4.614 1.00 95.12 97 GLU A C 1
ATOM 813 O O . GLU A 1 97 ? -6.029 -1.721 -5.427 1.00 95.12 97 GLU A O 1
ATOM 818 N N . LEU A 1 98 ? -4.732 -0.651 -3.936 1.00 95.81 98 LEU A N 1
ATOM 819 C CA . LEU A 1 98 ? -3.633 -1.606 -4.014 1.00 95.81 98 LEU A CA 1
ATOM 820 C C . LEU A 1 98 ? -3.999 -2.944 -3.354 1.00 95.81 98 LEU A C 1
ATOM 822 O O . LEU A 1 98 ? -3.746 -3.995 -3.940 1.00 95.81 98 LEU A O 1
ATOM 826 N N . ILE A 1 99 ? -4.610 -2.910 -2.164 1.00 95.19 99 ILE A N 1
ATOM 827 C CA . ILE A 1 99 ? -4.855 -4.109 -1.342 1.00 95.19 99 ILE A CA 1
ATOM 828 C C . ILE A 1 99 ? -6.254 -4.717 -1.516 1.00 95.19 99 ILE A C 1
ATOM 830 O O . ILE A 1 99 ? -6.536 -5.776 -0.955 1.00 95.19 99 ILE A O 1
ATOM 834 N N . CYS A 1 100 ? -7.163 -4.065 -2.248 1.00 91.56 100 CYS A N 1
ATOM 835 C CA . CYS A 1 100 ? -8.576 -4.453 -2.315 1.00 91.56 100 CYS A CA 1
ATOM 836 C C . CYS A 1 100 ? -8.802 -5.877 -2.838 1.00 91.56 100 CYS A C 1
ATOM 838 O O . CYS A 1 100 ? -9.783 -6.507 -2.448 1.00 91.56 100 CYS A O 1
ATOM 840 N N . THR A 1 101 ? -7.888 -6.426 -3.641 1.00 91.69 101 THR A N 1
ATOM 841 C CA . THR A 1 101 ? -7.955 -7.799 -4.167 1.00 91.69 101 THR A CA 1
ATOM 842 C C . THR A 1 101 ? -7.195 -8.822 -3.322 1.00 91.69 101 THR A C 1
ATOM 844 O O . THR A 1 101 ? -7.310 -10.016 -3.569 1.00 91.69 101 THR A O 1
ATOM 847 N N . TRP A 1 102 ? -6.455 -8.400 -2.293 1.00 95.38 102 TRP A N 1
ATOM 848 C CA . TRP A 1 102 ? -5.603 -9.302 -1.511 1.00 95.38 102 TRP A CA 1
ATOM 849 C C . TRP A 1 102 ? -6.397 -10.192 -0.553 1.00 95.38 102 TRP A C 1
ATOM 851 O O . TRP A 1 102 ? -7.513 -9.861 -0.149 1.00 95.38 102 TRP A O 1
ATOM 861 N N . ASN A 1 103 ? -5.796 -11.303 -0.130 1.00 94.94 103 ASN A N 1
ATOM 862 C CA . ASN A 1 103 ? -6.348 -12.147 0.925 1.00 94.94 103 ASN A CA 1
ATOM 863 C C . ASN A 1 103 ? -6.465 -11.364 2.265 1.00 94.94 103 ASN A C 1
ATOM 865 O O . ASN A 1 103 ? -5.539 -10.623 2.610 1.00 94.94 103 ASN A O 1
ATOM 869 N N . PRO A 1 104 ? -7.554 -11.523 3.049 1.00 95.06 104 PRO A N 1
ATOM 870 C CA . PRO A 1 104 ? -7.734 -10.843 4.340 1.00 95.06 104 PRO A CA 1
ATOM 871 C C . PRO A 1 104 ? -6.573 -10.997 5.334 1.00 95.06 104 PRO A C 1
ATOM 873 O O . PRO A 1 104 ? -6.231 -10.042 6.033 1.00 95.06 104 PRO A O 1
ATOM 876 N N . ILE A 1 105 ? -5.930 -12.167 5.376 1.00 94.94 105 ILE A N 1
ATOM 877 C CA . ILE A 1 105 ? -4.779 -12.445 6.246 1.00 94.94 105 ILE A CA 1
ATOM 878 C C . ILE A 1 105 ? -3.581 -11.594 5.817 1.00 94.94 105 ILE A C 1
ATOM 880 O O . ILE A 1 105 ? -2.928 -10.983 6.661 1.00 94.94 105 ILE A O 1
ATOM 884 N N . PHE A 1 106 ? -3.331 -11.474 4.510 1.00 96.25 106 PHE A N 1
ATOM 885 C CA . PHE A 1 106 ? -2.242 -10.642 3.984 1.00 96.25 106 PHE A CA 1
ATOM 886 C C . PHE A 1 106 ? -2.483 -9.161 4.289 1.00 96.25 106 PHE A C 1
ATOM 888 O O . PHE A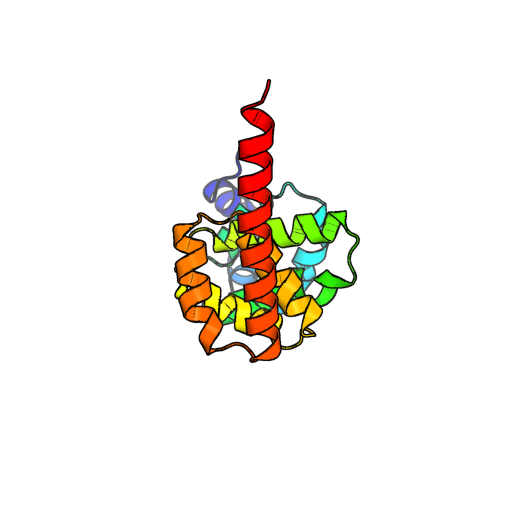 1 106 ? -1.558 -8.450 4.675 1.00 96.25 106 PHE A O 1
ATOM 895 N N . ILE A 1 107 ? -3.735 -8.703 4.185 1.00 96.81 107 ILE A N 1
ATOM 896 C CA . ILE A 1 107 ? -4.119 -7.338 4.569 1.00 96.81 107 ILE A CA 1
ATOM 897 C C . ILE A 1 107 ? -3.888 -7.107 6.069 1.00 96.81 107 ILE A C 1
ATOM 899 O O . ILE A 1 107 ? -3.389 -6.051 6.454 1.00 96.81 107 ILE A O 1
ATOM 903 N N . CYS A 1 108 ? -4.213 -8.082 6.920 1.00 95.75 108 CYS A N 1
ATOM 904 C CA . CYS A 1 108 ? -3.952 -8.006 8.357 1.00 95.75 108 CYS A CA 1
ATOM 905 C C . CYS A 1 108 ? -2.449 -7.841 8.655 1.00 95.75 108 CYS A C 1
ATOM 907 O O . CYS A 1 108 ? -2.061 -6.886 9.333 1.00 95.75 108 CYS A O 1
ATOM 909 N N . GLU A 1 109 ? -1.598 -8.704 8.093 1.00 97.06 109 GLU A N 1
ATOM 910 C CA . GLU A 1 109 ? -0.138 -8.631 8.268 1.00 97.06 109 GLU A CA 1
ATOM 911 C C . GLU A 1 109 ? 0.451 -7.319 7.735 1.00 97.06 109 GLU A C 1
ATOM 913 O O . GLU A 1 109 ? 1.306 -6.694 8.375 1.00 97.06 109 GLU A O 1
ATOM 918 N N . PHE A 1 110 ? -0.059 -6.850 6.595 1.00 98.06 110 PHE A N 1
ATOM 919 C CA . PHE A 1 110 ? 0.276 -5.544 6.047 1.00 98.06 110 PHE A CA 1
ATOM 920 C C . PHE A 1 110 ? -0.050 -4.422 7.041 1.00 98.06 110 PHE A C 1
ATOM 922 O O . PHE A 1 110 ? 0.841 -3.648 7.396 1.00 98.06 110 PHE A O 1
ATOM 929 N N . ILE A 1 111 ? -1.294 -4.355 7.539 1.00 97.25 111 ILE A N 1
ATOM 930 C CA . ILE A 1 111 ? -1.757 -3.331 8.491 1.00 97.25 111 ILE A CA 1
ATOM 931 C C . ILE A 1 111 ? -0.881 -3.317 9.746 1.00 97.25 111 ILE A C 1
ATOM 933 O O . ILE A 1 111 ? -0.427 -2.248 10.164 1.00 97.25 111 ILE A O 1
ATOM 937 N N . LEU A 1 112 ? -0.620 -4.480 10.346 1.00 96.81 112 LEU A N 1
ATOM 938 C CA . LEU A 1 112 ? 0.214 -4.586 11.547 1.00 96.81 112 LEU A CA 1
ATOM 939 C C . LEU A 1 112 ? 1.629 -4.057 11.294 1.00 96.81 112 LEU A C 1
ATOM 941 O O . LEU A 1 112 ? 2.167 -3.291 12.096 1.00 96.81 112 LEU A O 1
ATOM 945 N N . SER A 1 113 ? 2.200 -4.393 10.140 1.00 97.81 113 SER A N 1
ATOM 946 C CA . SER A 1 113 ? 3.563 -4.009 9.778 1.00 97.81 113 SER A CA 1
ATOM 947 C C . SER A 1 113 ? 3.711 -2.518 9.458 1.00 97.81 113 SER A C 1
ATOM 949 O O . SER A 1 113 ? 4.694 -1.883 9.869 1.00 97.81 113 SER A O 1
ATOM 951 N N . VAL A 1 114 ? 2.746 -1.924 8.746 1.00 97.38 114 VAL A N 1
ATOM 952 C CA . VAL A 1 114 ? 2.794 -0.492 8.409 1.00 97.38 114 VAL A CA 1
ATOM 953 C C . VAL A 1 114 ? 2.455 0.396 9.603 1.00 97.38 114 VAL A C 1
ATOM 955 O O . VAL A 1 114 ? 3.036 1.468 9.740 1.00 97.38 114 VAL A O 1
ATOM 958 N N . THR A 1 115 ? 1.596 -0.068 10.515 1.00 96.75 115 THR A N 1
ATOM 959 C CA . THR A 1 115 ? 1.182 0.697 11.705 1.00 96.75 115 THR A CA 1
ATOM 960 C C . THR A 1 115 ? 2.041 0.444 12.946 1.00 96.75 115 THR A C 1
ATOM 962 O O . THR A 1 115 ? 1.719 0.952 14.021 1.00 96.75 115 THR A O 1
ATOM 965 N N . LYS A 1 116 ? 3.146 -0.310 12.831 1.00 94.94 116 LYS A N 1
ATOM 966 C CA . LYS A 1 116 ? 4.014 -0.673 13.967 1.00 94.94 116 LYS A CA 1
ATOM 967 C C . LYS A 1 116 ? 4.446 0.531 14.815 1.00 94.94 116 LYS A C 1
ATOM 969 O O . LYS A 1 116 ? 4.462 0.431 16.035 1.00 94.94 116 LYS A O 1
ATOM 974 N N . ASN A 1 117 ? 4.740 1.661 14.170 1.00 93.62 117 ASN A N 1
ATOM 975 C CA . ASN A 1 117 ? 5.244 2.874 14.825 1.00 93.62 117 ASN A CA 1
ATOM 976 C C . ASN A 1 117 ? 4.164 3.950 15.027 1.00 93.62 117 ASN A C 1
ATOM 978 O O . ASN A 1 117 ? 4.489 5.083 15.368 1.00 93.62 117 ASN A O 1
ATOM 982 N N . PHE A 1 118 ? 2.894 3.634 14.768 1.00 96.44 118 PHE A N 1
ATOM 983 C CA . PHE A 1 118 ? 1.804 4.589 14.944 1.00 96.44 118 PHE A CA 1
ATOM 984 C C . PHE A 1 118 ? 1.428 4.710 16.416 1.00 96.44 118 PHE A C 1
ATOM 986 O O . PHE A 1 118 ? 1.384 3.715 17.146 1.00 96.44 118 PHE A O 1
ATOM 993 N N . THR A 1 119 ? 1.048 5.916 16.830 1.00 95.75 119 THR A N 1
ATOM 994 C CA . THR A 1 119 ? 0.322 6.108 18.087 1.00 95.75 119 THR A CA 1
ATOM 995 C C . THR A 1 119 ? -1.016 5.361 18.051 1.00 95.75 119 THR A C 1
ATOM 997 O O . THR A 1 119 ? -1.538 5.007 16.990 1.00 95.75 119 THR A O 1
ATOM 1000 N N . VAL A 1 120 ? -1.630 5.143 19.217 1.00 94.25 120 VAL A N 1
ATOM 1001 C CA . VAL A 1 120 ? -2.948 4.486 19.309 1.00 94.25 120 VAL A CA 1
ATOM 1002 C C . VAL A 1 120 ? -3.992 5.212 18.449 1.00 94.25 120 VAL A C 1
ATOM 1004 O O . VAL A 1 120 ? -4.715 4.567 17.693 1.00 94.25 120 VAL A O 1
ATOM 1007 N N . SER A 1 121 ? -4.034 6.547 18.514 1.00 93.81 121 SER A N 1
ATOM 1008 C CA . SER A 1 121 ? -4.980 7.369 17.744 1.00 93.81 121 SER A CA 1
ATOM 1009 C C . SER A 1 121 ? -4.763 7.229 16.234 1.00 93.81 121 SER A C 1
ATOM 1011 O O . SER A 1 121 ? -5.707 6.978 15.483 1.00 93.81 121 SER A O 1
ATOM 1013 N N . GLU A 1 122 ? -3.509 7.302 15.785 1.00 95.69 122 GLU A N 1
ATOM 1014 C CA . GLU A 1 122 ? -3.143 7.114 14.379 1.00 95.69 122 GLU A CA 1
ATOM 1015 C C . GLU A 1 122 ? -3.463 5.702 13.886 1.00 95.69 122 GLU A C 1
ATOM 1017 O O . GLU A 1 122 ? -3.983 5.537 12.784 1.00 95.69 122 GLU A O 1
ATOM 1022 N N . LYS A 1 123 ? -3.204 4.669 14.693 1.00 95.69 123 LYS A N 1
ATOM 1023 C CA . LYS A 1 123 ? -3.510 3.278 14.340 1.00 95.69 123 LYS A CA 1
ATOM 1024 C C . LYS A 1 123 ? -5.017 3.073 14.167 1.00 95.69 123 LYS A C 1
ATOM 1026 O O . LYS A 1 123 ? -5.448 2.568 13.131 1.00 95.69 123 LYS A O 1
ATOM 1031 N N . VAL A 1 124 ? -5.826 3.545 15.119 1.00 93.94 124 VAL A N 1
ATOM 1032 C CA . VAL A 1 124 ? -7.299 3.482 15.042 1.00 93.94 124 VAL A CA 1
ATOM 1033 C C . VAL A 1 124 ? -7.814 4.236 13.818 1.00 93.94 124 VAL A C 1
ATOM 1035 O O . VAL A 1 124 ? -8.620 3.696 13.058 1.00 93.94 124 VAL A O 1
ATOM 1038 N N . LYS A 1 125 ? -7.337 5.467 13.599 1.00 94.25 125 LYS A N 1
ATOM 1039 C CA . LYS A 1 125 ? -7.750 6.311 12.473 1.00 94.25 125 LYS A CA 1
ATOM 1040 C C . LYS A 1 125 ? -7.382 5.680 11.130 1.00 94.25 125 LYS A C 1
ATOM 1042 O O . LYS A 1 125 ? -8.227 5.628 10.239 1.00 94.25 125 LYS A O 1
ATOM 1047 N N . PHE A 1 126 ? -6.161 5.162 11.000 1.00 95.75 126 PHE A N 1
ATOM 1048 C CA . PHE A 1 126 ? -5.695 4.473 9.799 1.00 95.75 126 PHE A CA 1
ATOM 1049 C C . PHE A 1 126 ? -6.564 3.258 9.478 1.00 95.75 126 PHE A C 1
ATOM 1051 O O . PHE A 1 126 ? -7.133 3.199 8.393 1.00 95.75 126 PHE A O 1
ATOM 1058 N N . ILE A 1 127 ? -6.733 2.335 10.432 1.00 94.50 127 ILE A N 1
ATOM 1059 C CA . ILE A 1 127 ? -7.518 1.106 10.238 1.00 94.50 127 ILE A CA 1
ATOM 1060 C C . ILE A 1 127 ? -8.968 1.448 9.881 1.00 94.50 127 ILE A C 1
ATOM 1062 O O . ILE A 1 127 ? -9.516 0.948 8.903 1.00 94.50 127 ILE A O 1
ATOM 1066 N N . THR A 1 128 ? -9.582 2.366 10.628 1.00 92.62 128 THR A N 1
ATOM 1067 C CA . THR A 1 128 ? -10.981 2.761 10.424 1.00 92.62 128 THR A CA 1
ATOM 1068 C C . THR A 1 128 ? -11.221 3.384 9.050 1.00 92.62 128 THR A C 1
ATOM 1070 O O . THR A 1 128 ? -12.274 3.158 8.443 1.00 92.62 128 THR A O 1
ATOM 1073 N N . HIS A 1 129 ? -10.282 4.201 8.565 1.00 94.06 129 HIS A N 1
ATOM 1074 C CA . HIS A 1 129 ? -10.368 4.798 7.237 1.00 94.06 129 HIS A CA 1
ATOM 1075 C C . HIS A 1 129 ? -10.049 3.796 6.137 1.00 94.06 129 HIS A C 1
ATOM 1077 O O . HIS A 1 129 ? -10.753 3.798 5.133 1.00 94.06 129 HIS A O 1
ATOM 1083 N N . LEU A 1 130 ? -9.049 2.933 6.321 1.00 93.94 130 LEU A N 1
ATOM 1084 C CA . LEU A 1 130 ? -8.667 1.911 5.350 1.00 93.94 130 LEU A CA 1
ATOM 1085 C C . LEU A 1 130 ? -9.806 0.909 5.109 1.00 93.94 130 LEU A C 1
ATOM 1087 O O . LEU A 1 130 ? -10.086 0.566 3.967 1.00 93.94 130 LEU A O 1
ATOM 1091 N N . LEU A 1 131 ? -10.523 0.511 6.160 1.00 91.06 131 LEU A N 1
ATOM 1092 C CA . LEU A 1 131 ? -11.616 -0.461 6.057 1.00 91.06 131 LEU A CA 1
ATOM 1093 C C . LEU A 1 131 ? -12.980 0.163 5.709 1.00 91.06 131 LEU A C 1
ATOM 1095 O O . LEU A 1 131 ? -13.931 -0.560 5.451 1.00 91.06 131 LEU A O 1
ATOM 1099 N N . SER A 1 132 ? -13.120 1.496 5.682 1.00 86.56 132 SER A N 1
ATOM 1100 C CA . SER A 1 132 ? -14.441 2.146 5.557 1.00 86.56 132 SER A CA 1
ATOM 1101 C C . SER A 1 132 ? -15.166 1.925 4.226 1.00 86.56 132 SER A C 1
ATOM 1103 O O . SER A 1 132 ? -16.344 2.248 4.135 1.00 86.56 132 SER A O 1
ATOM 1105 N N . SER A 1 133 ? -14.457 1.484 3.189 1.00 74.44 133 SER A N 1
ATOM 1106 C CA . SER A 1 133 ? -14.989 1.303 1.830 1.00 74.44 133 SER A CA 1
ATOM 1107 C C . SER A 1 133 ? -14.657 -0.067 1.243 1.00 74.44 133 SER A C 1
ATOM 1109 O O . SER A 1 133 ? -14.900 -0.294 0.064 1.00 74.44 133 SER A O 1
ATOM 1111 N N . ILE A 1 134 ? -14.070 -0.959 2.043 1.00 84.38 134 ILE A N 1
ATOM 1112 C CA . ILE A 1 134 ? -13.908 -2.360 1.664 1.00 84.38 134 ILE A CA 1
ATOM 1113 C C . ILE A 1 134 ? -15.262 -3.043 1.872 1.00 84.38 134 ILE A C 1
ATOM 1115 O O . ILE A 1 134 ? -16.025 -2.668 2.766 1.00 84.38 134 ILE A O 1
ATOM 1119 N N . GLU A 1 135 ? -15.567 -4.041 1.046 1.00 87.12 135 GLU A N 1
ATOM 1120 C CA . GLU A 1 135 ? -16.773 -4.851 1.191 1.00 87.12 135 GLU A CA 1
ATOM 1121 C C . GLU A 1 135 ? -16.956 -5.328 2.643 1.00 87.12 135 GLU A C 1
ATOM 1123 O O . GLU A 1 135 ? -15.996 -5.686 3.337 1.00 87.12 135 GLU A O 1
ATOM 1128 N N . LYS A 1 136 ? -18.203 -5.308 3.126 1.00 85.62 136 LYS A N 1
ATOM 1129 C CA . LYS A 1 136 ? -18.527 -5.556 4.537 1.00 85.62 136 LYS A CA 1
ATOM 1130 C C . LYS A 1 136 ? -18.024 -6.917 5.027 1.00 85.62 136 LYS A C 1
ATOM 1132 O O . LYS A 1 136 ? -17.500 -6.995 6.140 1.00 85.62 136 LYS A O 1
ATOM 1137 N N . GLN A 1 137 ? -18.170 -7.960 4.209 1.00 88.38 137 GLN A N 1
ATOM 1138 C CA . GLN A 1 137 ? -17.731 -9.304 4.580 1.00 88.38 137 GLN A CA 1
ATOM 1139 C C . GLN A 1 137 ? -16.210 -9.344 4.739 1.00 88.38 137 GLN A C 1
ATOM 1141 O O . GLN A 1 137 ? -15.708 -9.614 5.826 1.00 88.38 137 GLN A O 1
ATOM 1146 N N . LYS A 1 138 ? -15.481 -8.908 3.709 1.00 91.06 138 LYS A N 1
ATOM 1147 C CA . LYS A 1 138 ? -14.018 -8.842 3.725 1.00 91.06 138 LYS A CA 1
ATOM 1148 C C . LYS A 1 138 ? -13.469 -7.993 4.873 1.00 91.06 138 LYS A C 1
ATOM 1150 O O . LYS A 1 138 ? -12.480 -8.358 5.501 1.00 91.06 138 LYS A O 1
ATOM 1155 N N . SER A 1 139 ? -14.120 -6.873 5.184 1.00 89.81 139 SER A N 1
ATOM 1156 C CA . SER A 1 139 ? -13.757 -6.034 6.333 1.00 89.81 139 SER A CA 1
ATOM 1157 C C . SER A 1 139 ? -13.908 -6.780 7.659 1.00 89.81 139 SER A C 1
ATOM 1159 O O . SER A 1 139 ? -13.049 -6.648 8.528 1.00 89.81 139 SER A O 1
ATOM 1161 N N . THR A 1 140 ? -14.973 -7.574 7.809 1.00 88.75 140 THR A N 1
ATOM 1162 C CA . THR A 1 140 ? -15.197 -8.422 8.990 1.00 88.75 140 THR A CA 1
ATOM 1163 C C . THR A 1 140 ? -14.088 -9.457 9.132 1.00 88.75 140 THR A C 1
ATOM 1165 O O . THR A 1 140 ? -13.517 -9.570 10.214 1.00 88.75 140 THR A O 1
ATOM 1168 N N . ASP A 1 141 ? -13.717 -10.128 8.042 1.00 92.06 141 ASP A N 1
ATOM 1169 C CA . ASP A 1 141 ? -12.658 -11.143 8.044 1.00 92.06 141 ASP A CA 1
ATOM 1170 C C . ASP A 1 141 ? -11.295 -10.531 8.412 1.00 92.06 141 ASP A C 1
ATOM 1172 O O . ASP A 1 141 ? -10.566 -11.059 9.253 1.00 92.06 141 ASP A O 1
ATOM 1176 N N . ILE A 1 142 ? -10.967 -9.358 7.852 1.00 93.44 142 ILE A N 1
ATOM 1177 C CA . ILE A 1 142 ? -9.749 -8.616 8.216 1.00 93.44 142 ILE A CA 1
ATOM 1178 C C . ILE A 1 142 ? -9.767 -8.267 9.708 1.00 93.44 142 ILE A C 1
ATOM 1180 O O . ILE A 1 142 ? -8.771 -8.481 10.397 1.00 93.44 142 ILE A O 1
ATOM 1184 N N . ILE A 1 143 ? -10.882 -7.733 10.220 1.00 90.12 143 ILE A N 1
ATOM 1185 C CA . ILE A 1 143 ? -11.010 -7.359 11.635 1.00 90.12 143 ILE A CA 1
ATOM 1186 C C . ILE A 1 143 ? -10.868 -8.587 12.532 1.00 90.12 143 ILE A C 1
ATOM 1188 O O . ILE A 1 143 ? -10.184 -8.493 13.547 1.00 90.12 143 ILE A O 1
ATOM 1192 N N . TYR A 1 144 ? -11.464 -9.719 12.159 1.00 90.81 144 TYR A N 1
ATOM 1193 C CA . TYR A 1 144 ? -11.359 -10.972 12.901 1.00 90.81 144 TYR A CA 1
ATOM 1194 C C . TYR A 1 144 ? -9.895 -11.401 13.061 1.00 90.81 144 TYR A C 1
ATOM 1196 O O . TYR A 1 144 ? -9.438 -11.629 14.177 1.00 90.81 144 TYR A O 1
ATOM 1204 N N . HIS A 1 145 ? -9.113 -11.388 11.978 1.00 92.12 145 HIS A N 1
ATOM 1205 C CA . HIS A 1 145 ? -7.685 -11.717 12.043 1.00 92.12 145 HIS A CA 1
ATOM 1206 C C . HIS A 1 145 ? -6.825 -10.653 12.736 1.00 92.12 145 HIS A C 1
ATOM 1208 O O . HIS A 1 145 ? -5.747 -10.961 13.249 1.00 92.12 145 HIS A O 1
ATOM 1214 N N . LEU A 1 146 ? -7.254 -9.392 12.703 1.00 91.62 146 LEU A N 1
ATOM 1215 C CA . LEU A 1 146 ? -6.497 -8.263 13.233 1.00 91.62 146 LEU A CA 1
ATOM 1216 C C . LEU A 1 146 ? -6.699 -8.093 14.737 1.00 91.62 146 LEU A C 1
ATOM 1218 O O . LEU A 1 146 ? -5.758 -7.736 15.447 1.00 91.62 146 LEU A O 1
ATOM 1222 N N . ILE A 1 147 ? -7.916 -8.321 15.233 1.00 86.94 147 ILE A N 1
ATOM 1223 C CA . ILE A 1 147 ? -8.298 -7.890 16.573 1.00 86.94 147 ILE A CA 1
ATOM 1224 C C . ILE A 1 147 ? -7.480 -8.580 17.649 1.00 86.94 147 ILE A C 1
ATOM 1226 O O . ILE A 1 147 ? -7.126 -7.921 18.616 1.00 86.94 147 ILE A O 1
ATOM 1230 N N . ASP A 1 148 ? -7.096 -9.841 17.481 1.00 87.50 148 ASP A N 1
ATOM 1231 C CA . ASP A 1 148 ? -6.316 -10.552 18.495 1.00 87.50 148 ASP A CA 1
ATOM 1232 C C . ASP A 1 148 ? -4.870 -10.066 18.584 1.00 87.50 148 ASP A C 1
ATOM 1234 O O . ASP A 1 148 ? -4.312 -10.022 19.680 1.00 87.50 148 ASP A O 1
ATOM 1238 N N . LYS A 1 149 ? -4.331 -9.554 17.475 1.00 91.94 149 LYS A N 1
ATOM 1239 C CA . LYS A 1 149 ? -2.946 -9.082 17.335 1.00 91.94 149 LYS A CA 1
ATOM 1240 C C . LYS A 1 149 ? -2.739 -7.613 17.722 1.00 91.94 149 LYS A C 1
ATOM 1242 O O . LYS A 1 149 ? -1.607 -7.142 17.768 1.00 91.94 149 LYS A O 1
ATOM 1247 N N . LEU A 1 150 ? -3.816 -6.864 17.964 1.00 91.44 150 LEU A N 1
ATOM 1248 C CA . LEU A 1 150 ? -3.747 -5.452 18.353 1.00 91.44 150 LEU A CA 1
ATOM 1249 C C . LEU A 1 150 ? -3.580 -5.260 19.866 1.00 91.44 150 LEU A C 1
ATOM 1251 O O . LEU A 1 150 ? -3.951 -6.109 20.667 1.00 91.44 150 LEU A O 1
ATOM 1255 N N . ASP A 1 151 ? -3.111 -4.088 20.283 1.00 90.50 151 ASP A N 1
ATOM 1256 C CA . ASP A 1 151 ? -3.095 -3.719 21.700 1.00 90.50 151 ASP A CA 1
ATOM 1257 C C . ASP A 1 151 ? -4.529 -3.531 22.236 1.00 90.50 151 ASP A C 1
ATOM 1259 O O . ASP A 1 151 ? -5.363 -2.942 21.535 1.00 90.50 151 ASP A O 1
ATOM 1263 N N . PRO A 1 152 ? -4.848 -3.920 23.489 1.00 89.88 152 PRO A N 1
ATOM 1264 C CA . PRO A 1 152 ? -6.203 -3.815 24.047 1.00 89.88 152 PRO A CA 1
ATOM 1265 C C . PRO A 1 152 ? -6.834 -2.420 23.921 1.00 89.88 152 PRO A C 1
ATOM 1267 O O . PRO A 1 152 ? -8.022 -2.290 23.618 1.00 89.88 152 PRO A O 1
ATOM 1270 N N . LYS A 1 153 ? -6.029 -1.359 24.081 1.00 90.56 153 LYS A N 1
ATOM 1271 C CA . LYS A 1 153 ? -6.474 0.034 23.903 1.00 90.56 153 LYS A CA 1
ATOM 1272 C C . LYS A 1 153 ? -6.968 0.297 22.474 1.00 90.56 153 LYS A C 1
ATOM 1274 O O . LYS A 1 153 ? -8.036 0.878 22.294 1.00 90.56 153 LYS A O 1
ATOM 1279 N N . VAL A 1 154 ? -6.230 -0.178 21.469 1.00 90.81 154 VAL A N 1
ATOM 1280 C CA . VAL A 1 154 ? -6.582 -0.038 20.046 1.00 90.81 154 VAL A CA 1
ATOM 1281 C C . VAL A 1 154 ? -7.838 -0.856 19.734 1.00 90.81 154 VAL A C 1
ATOM 1283 O O . VAL A 1 154 ? -8.760 -0.327 19.112 1.00 90.81 154 VAL A O 1
ATOM 1286 N N . LYS A 1 155 ? -7.925 -2.105 20.226 1.00 89.25 155 LYS A N 1
ATOM 1287 C CA . LYS A 1 155 ? -9.109 -2.975 20.059 1.00 89.25 155 LYS A CA 1
ATOM 1288 C C . LYS A 1 155 ? -10.384 -2.284 20.545 1.00 89.25 155 LYS A C 1
ATOM 1290 O O . LYS A 1 155 ? -11.375 -2.223 19.818 1.00 89.25 155 LYS A O 1
ATOM 1295 N N . ASN A 1 156 ? -10.348 -1.737 21.761 1.00 87.19 156 ASN A N 1
ATOM 1296 C CA . ASN A 1 156 ? -11.502 -1.087 22.380 1.00 87.19 156 ASN A CA 1
ATOM 1297 C C . ASN A 1 156 ? -11.947 0.156 21.606 1.00 87.19 156 ASN A C 1
ATOM 1299 O O . ASN A 1 156 ? -13.146 0.369 21.425 1.00 87.19 156 ASN A O 1
ATOM 1303 N N . MET A 1 157 ? -10.999 0.953 21.110 1.00 88.00 157 MET A N 1
ATOM 1304 C CA . MET A 1 157 ? -11.318 2.126 20.298 1.00 88.00 157 MET A CA 1
ATOM 1305 C C . MET A 1 157 ? -11.924 1.742 18.945 1.00 88.00 157 MET A C 1
ATOM 1307 O O . MET A 1 157 ? -12.951 2.303 18.578 1.00 88.00 157 MET A O 1
ATOM 1311 N N . ILE A 1 158 ? -11.366 0.747 18.246 1.00 85.88 158 ILE A N 1
ATOM 1312 C CA . ILE A 1 158 ? -11.927 0.261 16.975 1.00 85.88 158 ILE A CA 1
ATOM 1313 C C . ILE A 1 158 ? -13.351 -0.269 17.178 1.00 85.88 158 ILE A C 1
ATOM 1315 O O . ILE A 1 158 ? -14.244 0.095 16.416 1.00 85.88 158 ILE A O 1
ATOM 1319 N N . ARG A 1 159 ? -13.595 -1.071 18.227 1.00 83.31 159 ARG A N 1
ATOM 1320 C CA . ARG A 1 159 ? -14.942 -1.577 18.548 1.00 83.31 159 ARG A CA 1
ATOM 1321 C C . ARG A 1 159 ? -15.943 -0.437 18.731 1.00 83.31 159 ARG A C 1
ATOM 1323 O O . ARG A 1 159 ? -17.005 -0.481 18.119 1.00 83.31 159 ARG A O 1
ATOM 1330 N N . ARG A 1 160 ? -15.592 0.602 19.499 1.00 82.81 160 ARG A N 1
ATOM 1331 C CA . ARG A 1 160 ? -16.448 1.790 19.682 1.00 82.81 160 ARG A CA 1
ATOM 1332 C C . ARG A 1 160 ? -16.743 2.475 18.349 1.00 82.81 160 ARG A C 1
ATOM 1334 O O . ARG A 1 160 ? -17.902 2.638 17.991 1.00 82.81 160 ARG A O 1
ATOM 1341 N N . THR A 1 161 ? -15.711 2.758 17.554 1.00 80.81 161 THR A N 1
ATOM 1342 C CA . THR A 1 161 ? -15.874 3.449 16.266 1.00 80.81 161 THR A CA 1
ATOM 1343 C C . THR A 1 161 ? -16.711 2.656 15.252 1.00 80.81 161 THR A C 1
ATOM 1345 O O . THR A 1 161 ? -17.440 3.247 14.453 1.00 80.81 161 THR A O 1
ATOM 1348 N N . LEU A 1 162 ? -16.647 1.321 15.273 1.00 72.31 162 LEU A N 1
ATOM 1349 C CA . LEU A 1 162 ? -17.476 0.461 14.421 1.00 72.31 162 LEU A CA 1
ATOM 1350 C C . LEU A 1 162 ? -18.935 0.378 14.906 1.00 72.31 162 LEU A C 1
ATOM 1352 O O . LEU A 1 162 ? -19.857 0.408 14.084 1.00 72.31 162 LEU A O 1
ATOM 1356 N N . VAL A 1 163 ? -19.163 0.321 16.222 1.00 69.81 163 VAL A N 1
ATOM 1357 C CA . VAL A 1 163 ? -20.512 0.354 16.816 1.00 69.81 163 VAL A CA 1
ATOM 1358 C C . VAL A 1 163 ? -21.199 1.692 16.521 1.00 69.81 163 VAL A C 1
ATOM 1360 O O . VAL A 1 163 ? -22.332 1.703 16.036 1.00 69.81 163 VAL A O 1
ATOM 1363 N N . ASP A 1 164 ? -20.491 2.810 16.685 1.00 66.56 164 ASP A N 1
ATOM 1364 C CA . ASP A 1 164 ? -21.021 4.155 16.422 1.00 66.56 164 ASP A CA 1
ATOM 1365 C C . ASP A 1 164 ? -21.430 4.340 14.950 1.00 66.56 164 ASP A C 1
ATOM 1367 O O . ASP A 1 164 ? -22.478 4.917 14.646 1.00 66.56 164 ASP A O 1
ATOM 1371 N N . ARG A 1 165 ? -20.658 3.775 14.009 1.00 64.50 165 ARG A N 1
ATOM 1372 C CA . ARG A 1 165 ? -21.021 3.754 12.579 1.00 64.50 165 ARG A CA 1
ATOM 1373 C C . ARG A 1 165 ? -22.303 2.968 12.309 1.00 64.50 165 ARG A C 1
ATOM 1375 O O . ARG A 1 165 ? -23.113 3.375 11.473 1.00 64.50 165 ARG A O 1
ATOM 1382 N N . THR A 1 166 ? -22.510 1.864 13.020 1.00 60.12 166 THR A N 1
ATOM 1383 C CA . THR A 1 166 ? -23.705 1.023 12.862 1.00 60.12 166 THR A CA 1
ATOM 1384 C C . THR A 1 166 ? -24.962 1.760 13.339 1.00 60.12 166 THR A C 1
ATOM 1386 O O . THR A 1 166 ? -25.994 1.717 12.667 1.00 60.12 166 THR A O 1
ATOM 1389 N N . ASN A 1 167 ? -24.858 2.515 14.437 1.00 56.59 167 ASN A N 1
ATOM 1390 C CA . ASN A 1 167 ? -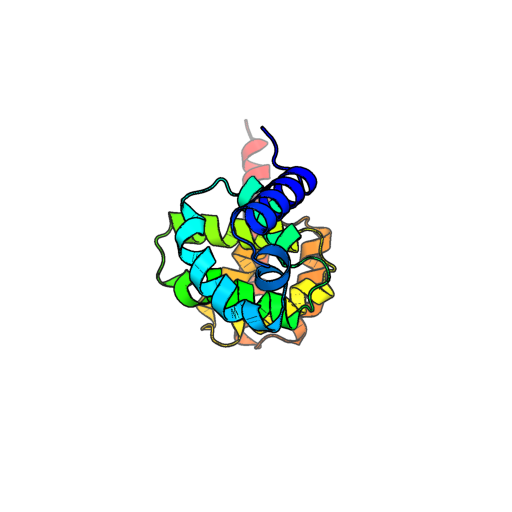25.968 3.289 15.000 1.00 56.59 167 ASN A CA 1
ATOM 1391 C C . ASN A 1 167 ? -26.338 4.516 14.148 1.00 56.59 167 ASN A C 1
ATOM 1393 O O . ASN A 1 167 ? -27.521 4.771 13.923 1.00 56.59 167 ASN A O 1
ATOM 1397 N N . ASN A 1 168 ? -25.354 5.228 13.588 1.00 56.91 168 ASN A N 1
ATOM 1398 C CA . ASN A 1 168 ? -25.621 6.358 12.686 1.00 56.91 168 ASN A CA 1
ATOM 1399 C C . ASN A 1 168 ? -26.266 5.927 11.359 1.00 56.91 168 ASN A C 1
ATOM 1401 O O . ASN A 1 168 ? -27.107 6.639 10.814 1.00 56.91 168 ASN A O 1
ATOM 1405 N N . THR A 1 169 ? -25.936 4.733 10.858 1.00 55.09 169 THR A N 1
ATOM 1406 C CA . THR A 1 169 ? -26.556 4.198 9.633 1.00 55.09 169 THR A CA 1
ATOM 1407 C C . THR A 1 169 ? -28.025 3.808 9.856 1.00 55.09 169 THR A C 1
ATOM 1409 O O . THR A 1 169 ? -28.832 3.926 8.936 1.00 55.09 169 THR A O 1
ATOM 1412 N N . LYS A 1 170 ? -28.397 3.372 11.071 1.00 51.50 170 LYS A N 1
ATOM 1413 C CA . LYS A 1 170 ? -29.799 3.103 11.439 1.00 51.50 170 LYS A CA 1
ATOM 1414 C C . LYS A 1 170 ? -30.613 4.393 11.564 1.00 51.50 170 LYS A C 1
ATOM 1416 O O . LYS A 1 170 ? -31.659 4.494 10.933 1.00 51.50 170 LYS A O 1
ATOM 1421 N N . ARG A 1 171 ? -30.079 5.410 12.252 1.00 52.41 171 ARG A N 1
ATOM 1422 C CA . ARG A 1 171 ? -30.730 6.728 12.386 1.00 52.41 171 ARG A CA 1
ATOM 1423 C C . ARG A 1 171 ? -31.013 7.401 11.039 1.00 52.41 171 ARG A C 1
ATOM 1425 O O . ARG A 1 171 ? -32.104 7.922 10.837 1.00 52.41 171 ARG A O 1
ATOM 1432 N N . ASN A 1 172 ? -30.085 7.322 10.084 1.00 48.97 172 ASN A N 1
ATOM 1433 C CA . ASN A 1 172 ? -30.300 7.893 8.748 1.00 48.97 172 ASN A CA 1
ATOM 1434 C C . ASN A 1 172 ? -31.347 7.127 7.916 1.00 48.97 172 ASN A C 1
ATOM 1436 O O . ASN A 1 172 ? -31.982 7.718 7.049 1.00 48.97 172 ASN A O 1
ATOM 1440 N N . LYS A 1 173 ? -31.564 5.829 8.174 1.00 47.00 173 LYS A N 1
ATOM 1441 C CA . LYS A 1 173 ? -32.626 5.046 7.513 1.00 47.00 173 LYS A CA 1
ATOM 1442 C C . LYS A 1 173 ? -34.010 5.283 8.120 1.00 47.00 173 LYS A C 1
ATOM 1444 O O . LYS A 1 173 ? -35.000 5.158 7.407 1.00 47.00 173 LYS A O 1
ATOM 1449 N N . GLU A 1 174 ? -34.079 5.626 9.402 1.00 48.47 174 GLU A N 1
ATOM 1450 C CA . GLU A 1 174 ? -35.328 5.994 10.080 1.00 48.47 174 GLU A CA 1
ATOM 1451 C C . GLU A 1 174 ? -35.768 7.422 9.718 1.00 48.47 174 GLU A C 1
ATOM 1453 O O . GLU A 1 174 ? -36.955 7.651 9.512 1.00 48.47 174 GLU A O 1
ATOM 1458 N N . GLY A 1 175 ? -34.826 8.350 9.505 1.00 42.12 175 GLY A N 1
ATOM 1459 C CA . GLY A 1 175 ? -35.127 9.707 9.028 1.00 42.12 175 GLY A CA 1
ATOM 1460 C C . GLY A 1 175 ? -35.639 9.788 7.581 1.00 42.12 175 GLY A C 1
ATOM 1461 O O . GLY A 1 175 ? -36.435 10.664 7.269 1.00 42.12 175 GLY A O 1
ATOM 1462 N N . CYS A 1 176 ? -35.248 8.860 6.699 1.00 46.00 176 CYS A N 1
ATOM 1463 C CA . CYS A 1 176 ? -35.741 8.810 5.312 1.00 46.00 176 CYS A CA 1
ATOM 1464 C C . CYS A 1 176 ? -37.082 8.072 5.136 1.00 46.00 176 CYS A C 1
ATOM 1466 O O . CYS A 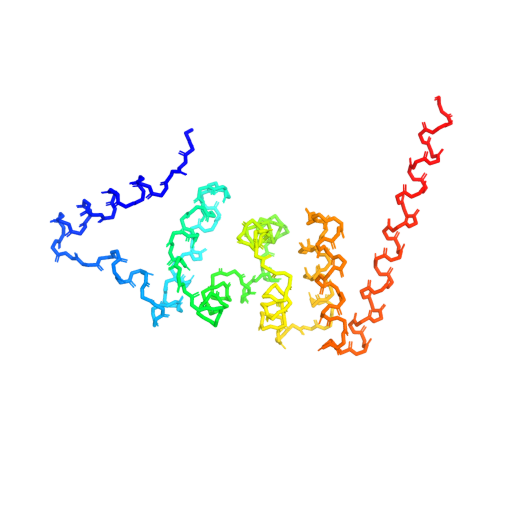1 176 ? -37.585 8.020 4.021 1.00 46.00 176 CYS A O 1
ATOM 1468 N N . ARG A 1 177 ? -37.657 7.480 6.192 1.00 43.91 177 ARG A N 1
ATOM 1469 C CA . ARG A 1 177 ? -38.996 6.854 6.153 1.00 43.91 177 ARG A CA 1
ATOM 1470 C C . ARG A 1 177 ? -40.107 7.766 6.690 1.00 43.91 177 ARG A C 1
ATOM 1472 O O . ARG A 1 177 ? -41.241 7.317 6.805 1.00 43.91 177 ARG A O 1
ATOM 1479 N N . ALA A 1 178 ? -39.774 9.009 7.034 1.00 46.59 178 ALA A N 1
ATOM 1480 C CA . ALA A 1 178 ? -40.691 9.994 7.606 1.00 46.59 178 ALA A CA 1
ATOM 1481 C C . AL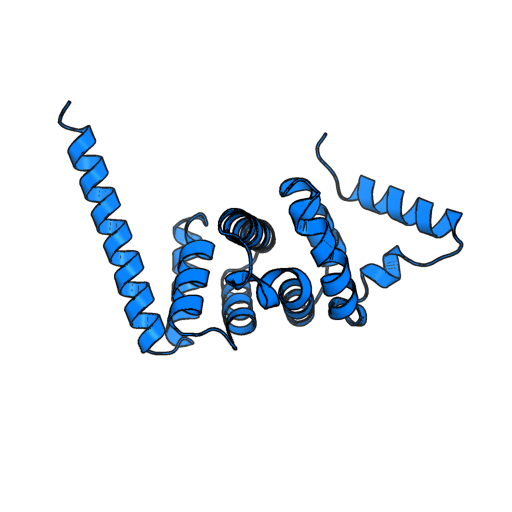A A 1 178 ? -40.998 11.176 6.659 1.00 46.59 178 ALA A C 1
ATOM 1483 O O . ALA A 1 178 ? -41.436 12.223 7.130 1.00 46.59 178 ALA A O 1
ATOM 1484 N N . LEU A 1 179 ? -40.769 11.017 5.349 1.00 37.66 179 LEU A N 1
ATOM 1485 C CA . LEU A 1 179 ? -41.191 11.956 4.303 1.00 37.66 179 LEU A CA 1
ATOM 1486 C C . LEU A 1 179 ? -41.964 11.211 3.216 1.00 37.66 179 LEU A C 1
ATOM 1488 O O . LEU A 1 179 ? -41.444 10.164 2.767 1.00 37.66 179 LEU A O 1
#